Protein AF-A0A7T1I307-F1 (afdb_monomer_lite)

Secondary structure (DSSP, 8-state):
---HHHHHHHHHHHTTT-SEE-S-TT-TTEEEE--HHHHHHHHHHHHHH--TT--EEEEES-SSS-STTS-B-BSTTPEEEEE--SSHHHHHHHHHHTT--HHHHHHHHHHSTTTTTTS-EEEEE-TTS-EEEEE--PPP--------------

pLDDT: mean 88.1, std 15.27, range [35.25, 98.25]

Foldseek 3Di:
DDALVVVVVVVCVVQPPDQWDDPDPVCNLEIEGPHPVVLVVLLVVCVVDNDPQFQEWAQWQDQDDDLLCTAAEANVVGHTDTDAAQDLVSQLVSNVSNPDDPVHSCVCSVPNRQRNHDWRWYWHAHPVNRIYIYTNDDPDPPPPPPDDDDDDDD

Radius of gyration: 18.03 Å; chains: 1; bounding box: 61×48×33 Å

Sequence (154 aa):
MTDPLRQLNAIIGAHQGQDEVVPDASQPGFRISLNPQNLELWRLEHKQIAGEDTNLLLACLSSTGPLEDTSLGWVVGAAIRPASVRSQDDCRLLLHALGLNSGLVNSVLLNCPGIAGKVTWALYFERHGHLVATPVLHQEQDSGDTTLQATAST

Structure (mmCIF, N/CA/C/O backbone):
data_AF-A0A7T1I307-F1
#
_entry.id   AF-A0A7T1I307-F1
#
loop_
_atom_site.group_PDB
_atom_site.id
_atom_site.type_symbol
_atom_site.label_atom_id
_atom_site.label_alt_id
_atom_site.label_comp_id
_atom_site.label_asym_id
_atom_site.label_entity_id
_atom_site.label_seq_id
_atom_site.pdbx_PDB_ins_code
_atom_site.Cartn_x
_atom_site.Cartn_y
_atom_site.Cartn_z
_atom_site.occupancy
_atom_site.B_iso_or_equiv
_atom_site.auth_seq_id
_atom_site.auth_comp_id
_atom_site.auth_asym_id
_atom_site.auth_atom_id
_atom_site.pdbx_PDB_model_num
ATOM 1 N N . MET A 1 1 ? -19.780 -13.851 -1.197 1.00 55.16 1 MET A N 1
ATOM 2 C CA . MET A 1 1 ? -18.506 -13.136 -0.958 1.00 55.16 1 MET A CA 1
ATOM 3 C C . MET A 1 1 ? -18.826 -11.860 -0.209 1.00 55.16 1 MET A C 1
ATOM 5 O O . MET A 1 1 ? -19.773 -11.186 -0.594 1.00 55.16 1 MET A O 1
ATOM 9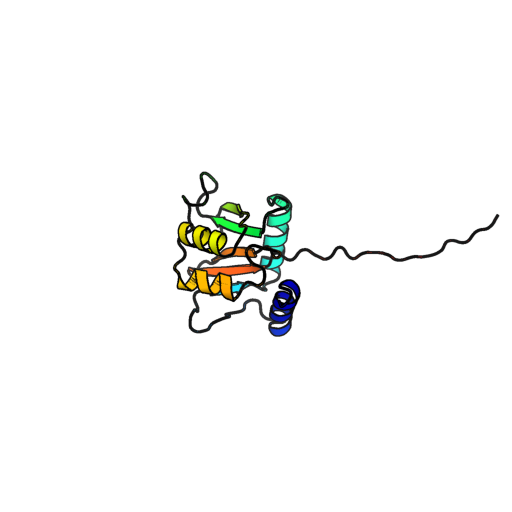 N N . THR A 1 2 ? -18.116 -11.574 0.879 1.00 70.19 2 THR A N 1
ATOM 10 C CA . THR A 1 2 ? -18.290 -10.325 1.631 1.00 70.19 2 THR A CA 1
ATOM 11 C C . THR A 1 2 ? -17.748 -9.168 0.798 1.00 70.19 2 THR A C 1
ATOM 13 O O . THR A 1 2 ? -16.684 -9.292 0.199 1.00 70.19 2 THR A O 1
ATOM 16 N N . ASP A 1 3 ? -18.500 -8.077 0.719 1.00 89.69 3 ASP A N 1
ATOM 17 C CA . ASP A 1 3 ? -18.091 -6.866 0.011 1.00 89.69 3 ASP A CA 1
ATOM 18 C C . ASP A 1 3 ? -16.811 -6.268 0.643 1.00 89.69 3 ASP A C 1
ATOM 20 O O . ASP A 1 3 ? -16.820 -5.985 1.846 1.00 89.69 3 ASP A O 1
ATOM 24 N N . PRO A 1 4 ? -15.716 -6.081 -0.122 1.00 89.50 4 PRO A N 1
ATOM 25 C CA . PRO A 1 4 ? -14.469 -5.525 0.398 1.00 89.50 4 PRO A CA 1
ATOM 26 C C . PRO A 1 4 ? -14.607 -4.141 1.030 1.00 89.50 4 PRO A C 1
ATOM 28 O O . PRO A 1 4 ? -13.951 -3.870 2.033 1.00 89.50 4 PRO A O 1
ATOM 31 N N . LEU A 1 5 ? -15.482 -3.285 0.492 1.00 89.50 5 LEU A N 1
ATOM 32 C CA . LEU A 1 5 ? -15.721 -1.955 1.061 1.00 89.50 5 LEU A CA 1
ATOM 33 C C . LEU A 1 5 ? -16.392 -2.066 2.428 1.00 89.50 5 LEU A C 1
ATOM 35 O O . LEU A 1 5 ? -15.974 -1.417 3.383 1.00 89.50 5 LEU A O 1
ATOM 39 N N . ARG A 1 6 ? -17.369 -2.968 2.568 1.00 90.94 6 ARG A N 1
ATOM 40 C CA . ARG A 1 6 ? -17.969 -3.286 3.867 1.00 90.94 6 ARG A CA 1
ATOM 41 C C . ARG A 1 6 ? -16.943 -3.793 4.883 1.00 90.94 6 ARG A C 1
ATOM 43 O O . ARG A 1 6 ? -17.026 -3.421 6.049 1.00 90.94 6 ARG A O 1
ATOM 50 N N . GLN A 1 7 ? -15.995 -4.634 4.465 1.00 91.81 7 GLN A N 1
ATOM 51 C CA . GLN A 1 7 ? -14.921 -5.120 5.343 1.00 91.81 7 GLN A CA 1
ATOM 52 C C . GLN A 1 7 ? -13.977 -3.992 5.762 1.00 91.81 7 GLN A C 1
ATOM 54 O O . GLN A 1 7 ? -13.677 -3.867 6.945 1.00 91.81 7 GLN A O 1
ATOM 59 N N . LEU A 1 8 ? -13.555 -3.149 4.817 1.00 92.25 8 LEU A N 1
ATOM 60 C CA . LEU A 1 8 ? -12.721 -1.987 5.107 1.00 92.25 8 LEU A CA 1
ATOM 61 C C . LEU A 1 8 ? -13.417 -1.034 6.088 1.00 92.25 8 LEU A C 1
ATOM 63 O O . LEU A 1 8 ? -12.834 -0.657 7.101 1.00 92.25 8 LEU A O 1
ATOM 67 N N . ASN A 1 9 ? -14.689 -0.716 5.845 1.00 91.94 9 ASN A N 1
ATOM 68 C CA . ASN A 1 9 ? -15.484 0.130 6.735 1.00 91.94 9 ASN A CA 1
ATOM 69 C C . ASN A 1 9 ? -15.651 -0.491 8.129 1.00 91.94 9 ASN A C 1
ATOM 71 O O . ASN A 1 9 ? -15.670 0.235 9.119 1.00 91.94 9 ASN A O 1
ATOM 75 N N . ALA A 1 10 ? -15.730 -1.821 8.231 1.00 92.69 10 ALA A N 1
ATOM 76 C CA . ALA A 1 10 ? -15.755 -2.506 9.520 1.00 92.69 10 ALA A CA 1
ATOM 77 C C . ALA A 1 10 ? -14.421 -2.374 10.275 1.00 92.69 10 ALA A C 1
ATOM 79 O O . ALA A 1 10 ? -14.449 -2.139 11.480 1.00 92.69 10 ALA A O 1
ATOM 80 N N . ILE A 1 11 ? -13.274 -2.464 9.587 1.00 91.44 11 ILE A N 1
ATOM 81 C CA . ILE A 1 11 ? -11.950 -2.216 10.188 1.00 91.44 11 ILE A CA 1
ATOM 82 C C . ILE A 1 11 ? -11.872 -0.770 10.692 1.00 91.44 11 ILE A C 1
ATOM 84 O O . ILE A 1 11 ? -11.569 -0.544 11.860 1.00 91.44 11 ILE A O 1
ATOM 88 N N . ILE A 1 12 ? -12.219 0.207 9.850 1.00 90.56 12 ILE A N 1
ATOM 89 C CA . ILE A 1 12 ? -12.207 1.629 10.229 1.00 90.56 12 ILE A CA 1
ATOM 90 C C . ILE A 1 12 ? -13.133 1.881 11.429 1.00 90.56 12 ILE A C 1
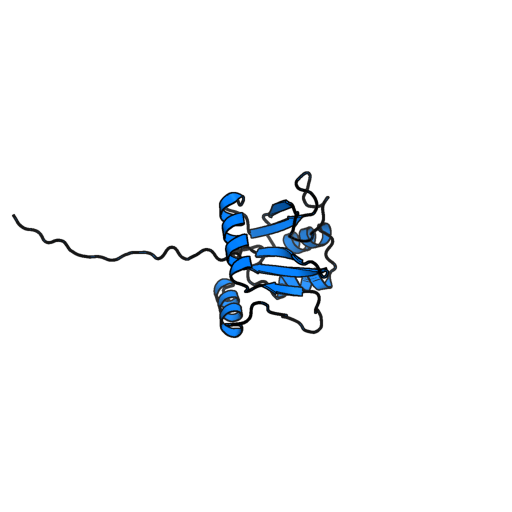ATOM 92 O O . ILE A 1 12 ? -12.751 2.563 12.376 1.00 90.56 12 ILE A O 1
ATOM 96 N N . GLY A 1 13 ? -14.338 1.305 11.413 1.00 91.38 13 GLY A N 1
ATOM 97 C CA . GLY A 1 13 ? -15.321 1.431 12.488 1.00 91.38 13 GLY A CA 1
ATOM 98 C C . GLY A 1 13 ? -14.860 0.818 13.813 1.00 91.38 13 GLY A C 1
ATOM 99 O O . GLY A 1 13 ? -15.004 1.442 14.861 1.00 91.38 13 GLY A O 1
ATOM 100 N N . ALA A 1 14 ? -14.281 -0.385 13.777 1.00 92.62 14 ALA A N 1
ATOM 101 C CA . ALA A 1 14 ? -13.810 -1.090 14.971 1.00 92.62 14 ALA A CA 1
ATOM 102 C C . ALA A 1 14 ? -12.600 -0.413 15.638 1.00 92.62 14 ALA A C 1
ATOM 104 O O . ALA A 1 14 ? -12.389 -0.579 16.838 1.00 92.62 14 ALA A O 1
ATOM 105 N N . HIS A 1 15 ? -11.832 0.359 14.868 1.00 91.81 15 HIS A N 1
ATOM 106 C CA . HIS A 1 15 ? -10.613 1.034 15.309 1.00 91.81 15 HIS A CA 1
ATOM 107 C C . HIS A 1 15 ? -10.754 2.564 15.319 1.00 91.81 15 HIS A C 1
ATOM 109 O O . HIS A 1 15 ? -9.762 3.286 15.229 1.00 91.81 15 HIS A O 1
ATOM 115 N N . GLN A 1 16 ? -11.981 3.083 15.451 1.00 87.25 16 GLN A N 1
ATOM 116 C CA . GLN A 1 16 ? -12.204 4.525 15.557 1.00 87.25 16 GLN A CA 1
ATOM 117 C C . GLN A 1 16 ? -11.396 5.138 16.709 1.00 87.25 16 GLN A C 1
ATOM 119 O O . GLN A 1 16 ? -11.416 4.652 17.840 1.00 87.25 16 GLN A O 1
ATOM 124 N N . GLY A 1 17 ? -10.693 6.231 16.406 1.00 88.62 17 GLY A N 1
ATOM 125 C CA . GLY A 1 17 ? -9.805 6.915 17.348 1.00 88.62 17 GLY A CA 1
ATOM 126 C C . GLY A 1 17 ? -8.403 6.306 17.464 1.00 88.62 17 GLY A C 1
ATOM 127 O O . GLY A 1 17 ? -7.605 6.811 18.249 1.00 88.62 17 GLY A O 1
ATOM 128 N N . GLN A 1 18 ? -8.090 5.254 16.700 1.00 93.94 18 GLN A N 1
ATOM 129 C CA . GLN A 1 18 ? -6.735 4.721 16.560 1.00 93.94 18 GLN A CA 1
ATOM 130 C C . GLN A 1 18 ? -6.128 5.171 15.232 1.00 93.94 18 GLN A C 1
ATOM 132 O O . GLN A 1 18 ? -6.779 5.119 14.191 1.00 93.94 18 GLN A O 1
ATOM 137 N N . ASP A 1 19 ? -4.858 5.562 15.267 1.00 94.62 19 ASP A N 1
ATOM 138 C CA . ASP A 1 19 ? -4.110 5.950 14.066 1.00 94.62 19 ASP A CA 1
ATOM 139 C C . ASP A 1 19 ? -3.584 4.742 13.282 1.00 94.62 19 ASP A C 1
ATOM 141 O O . ASP A 1 19 ? -3.258 4.855 12.098 1.00 94.62 19 ASP A O 1
ATOM 145 N N . GLU A 1 20 ? -3.480 3.581 13.927 1.00 94.00 20 GLU A N 1
ATOM 146 C CA . GLU A 1 20 ? -2.911 2.373 13.342 1.00 94.00 20 GLU A CA 1
ATOM 147 C C . GLU A 1 20 ? -3.565 1.115 13.906 1.00 94.00 20 GLU A C 1
ATOM 149 O O . GLU A 1 20 ? -3.952 1.058 15.073 1.00 94.00 20 GLU A O 1
ATOM 154 N N . VAL A 1 21 ? -3.612 0.079 13.073 1.00 94.06 21 VAL A N 1
ATOM 155 C CA . VAL A 1 21 ? -4.048 -1.268 13.437 1.00 94.06 21 VAL A CA 1
ATOM 156 C C . VAL A 1 21 ? -2.897 -2.234 13.195 1.00 94.06 21 VAL A C 1
ATOM 158 O O . VAL A 1 21 ? -2.300 -2.226 12.120 1.00 94.06 21 VAL A O 1
ATOM 161 N N . VAL A 1 22 ? -2.608 -3.091 14.177 1.00 94.06 22 VAL A N 1
ATOM 162 C CA . VAL A 1 22 ? -1.723 -4.256 14.024 1.00 94.06 22 VAL A CA 1
ATOM 163 C C . VAL A 1 22 ? -2.623 -5.488 13.898 1.00 94.06 22 VAL A C 1
ATOM 165 O O . VAL A 1 22 ? -3.141 -5.947 14.917 1.00 94.06 22 VAL A O 1
ATOM 168 N N . PRO A 1 23 ? -2.873 -6.006 12.681 1.00 89.00 23 PRO A N 1
ATOM 169 C CA . PRO A 1 23 ? -3.897 -7.035 12.482 1.00 89.00 23 PRO A CA 1
ATOM 170 C C . PRO A 1 23 ? -3.522 -8.392 13.086 1.00 89.00 23 PRO A C 1
ATOM 172 O O . PRO A 1 23 ? -4.393 -9.156 13.490 1.00 89.00 23 PRO A O 1
ATOM 175 N N . ASP A 1 24 ? -2.222 -8.684 13.156 1.00 87.62 24 ASP A N 1
ATOM 176 C CA . ASP A 1 24 ? -1.680 -9.922 13.705 1.00 87.62 24 ASP A CA 1
ATOM 177 C C . ASP A 1 24 ? -0.495 -9.605 14.622 1.00 87.62 24 ASP A C 1
ATOM 179 O O . ASP A 1 24 ? 0.576 -9.194 14.174 1.00 87.62 24 ASP A O 1
ATOM 183 N N . ALA A 1 25 ? -0.675 -9.825 15.925 1.00 83.69 25 ALA A N 1
ATOM 184 C CA . ALA A 1 25 ? 0.369 -9.598 16.922 1.00 83.69 25 ALA A CA 1
ATOM 185 C C . ALA A 1 25 ? 1.595 -10.517 16.741 1.00 83.69 25 ALA A C 1
ATOM 187 O O . ALA A 1 25 ? 2.671 -10.200 17.246 1.00 83.69 25 ALA A O 1
ATOM 188 N N . SER A 1 26 ? 1.460 -11.637 16.017 1.00 83.50 26 SER A N 1
ATOM 189 C CA . SER A 1 26 ? 2.579 -12.515 15.654 1.00 83.50 26 SER A CA 1
ATOM 190 C C . SER A 1 26 ? 3.401 -11.990 14.468 1.00 83.50 26 SER A C 1
ATOM 192 O O . SER A 1 26 ? 4.522 -12.449 14.248 1.00 83.50 26 SER A O 1
ATOM 194 N N . GLN A 1 27 ? 2.885 -10.985 13.751 1.00 83.50 27 GLN A N 1
ATOM 195 C CA . GLN A 1 27 ? 3.553 -10.276 12.659 1.00 83.50 27 GLN A CA 1
ATOM 196 C C . GLN A 1 27 ? 3.604 -8.764 12.946 1.00 83.50 27 GLN A C 1
ATOM 198 O O . GLN A 1 27 ? 3.027 -7.967 12.203 1.00 83.50 27 GLN A O 1
ATOM 203 N N . PRO A 1 28 ? 4.347 -8.318 13.982 1.00 82.44 28 PRO A N 1
ATOM 204 C CA . PRO A 1 28 ? 4.420 -6.898 14.356 1.00 82.44 28 PRO A CA 1
ATOM 205 C C . PRO A 1 28 ? 5.045 -6.011 13.263 1.00 82.44 28 PRO A C 1
ATOM 207 O O . PRO A 1 28 ? 4.976 -4.787 13.335 1.00 82.44 28 PRO A O 1
ATOM 210 N N . GLY A 1 29 ? 5.649 -6.634 12.244 1.00 92.88 29 GLY A N 1
ATOM 211 C CA . GLY A 1 29 ? 6.203 -5.999 11.054 1.00 92.88 29 GLY A CA 1
ATOM 212 C C . GLY A 1 29 ? 5.180 -5.321 10.139 1.00 92.88 29 GLY A C 1
ATOM 213 O O . GLY A 1 29 ? 5.603 -4.564 9.271 1.00 92.88 29 GLY A O 1
ATOM 214 N N . PHE A 1 30 ? 3.877 -5.587 10.297 1.00 96.88 30 PHE A N 1
ATOM 215 C CA . PHE A 1 30 ? 2.825 -5.077 9.416 1.00 96.88 30 PHE A CA 1
ATOM 216 C C . PHE A 1 30 ? 1.777 -4.247 10.164 1.00 96.88 30 PHE A C 1
ATOM 218 O O . PHE A 1 30 ? 1.299 -4.638 11.230 1.00 96.88 30 PHE A O 1
ATOM 225 N N . ARG A 1 31 ? 1.390 -3.113 9.572 1.00 96.44 31 ARG A N 1
ATOM 226 C CA . ARG A 1 31 ? 0.404 -2.181 10.128 1.00 96.44 31 ARG A CA 1
ATOM 227 C C . ARG A 1 31 ? -0.544 -1.678 9.052 1.00 96.44 31 ARG A C 1
ATOM 229 O O . ARG A 1 31 ? -0.137 -1.478 7.910 1.00 96.44 31 ARG A O 1
ATOM 236 N N . ILE A 1 32 ? -1.782 -1.397 9.438 1.00 97.12 32 ILE A N 1
ATOM 237 C CA . ILE A 1 32 ? -2.714 -0.607 8.632 1.00 97.12 32 ILE A CA 1
ATOM 238 C C . ILE A 1 32 ? -2.777 0.791 9.233 1.00 97.12 32 ILE A C 1
ATOM 240 O O . ILE A 1 32 ? -3.138 0.927 10.400 1.00 97.12 32 ILE A O 1
ATOM 244 N N . SER A 1 33 ? -2.437 1.825 8.465 1.00 96.69 33 SER A N 1
ATOM 245 C CA . SER A 1 33 ? -2.587 3.204 8.928 1.00 96.69 33 SER A CA 1
ATOM 246 C C . SER A 1 33 ? -4.013 3.686 8.697 1.00 96.69 33 SER A C 1
ATOM 248 O O . SER A 1 33 ? -4.530 3.642 7.581 1.00 96.69 33 SER A O 1
ATOM 250 N N . LEU A 1 34 ? -4.627 4.171 9.770 1.00 95.06 34 LEU A N 1
ATOM 251 C CA . LEU A 1 34 ? -5.893 4.902 9.781 1.00 95.06 34 LEU A CA 1
ATOM 252 C C . LEU A 1 34 ? -5.683 6.384 10.139 1.00 95.06 34 LEU A C 1
ATOM 254 O O . LEU A 1 34 ? -6.646 7.139 10.255 1.00 95.06 34 LEU A O 1
ATOM 258 N N . ASN A 1 35 ? -4.423 6.805 10.296 1.00 94.06 35 ASN A N 1
ATOM 259 C CA . ASN A 1 35 ? -4.051 8.176 10.595 1.00 94.06 35 ASN A CA 1
ATOM 260 C C . ASN A 1 35 ? -4.599 9.121 9.500 1.00 94.06 35 ASN A C 1
ATOM 262 O O . ASN A 1 35 ? -4.279 8.936 8.318 1.00 94.06 35 ASN A O 1
ATOM 266 N N . PRO A 1 36 ? -5.372 10.163 9.861 1.00 93.19 36 PRO A N 1
ATOM 267 C CA . PRO A 1 36 ? -6.000 11.054 8.886 1.00 93.19 36 PRO A CA 1
ATOM 268 C C . PRO A 1 36 ? -5.023 11.756 7.936 1.00 93.19 36 PRO A C 1
ATOM 270 O O . PRO A 1 36 ? -5.370 12.005 6.784 1.00 93.19 36 PRO A O 1
ATOM 273 N N . GLN A 1 37 ? -3.802 12.062 8.389 1.00 93.12 37 GLN A N 1
ATOM 274 C CA . GLN A 1 37 ? -2.791 12.718 7.555 1.00 93.12 37 GLN A CA 1
ATOM 275 C C . GLN A 1 37 ? -2.269 11.766 6.479 1.00 93.12 37 GLN A C 1
ATOM 277 O O . GLN A 1 37 ? -2.138 12.170 5.327 1.00 93.12 37 GLN A O 1
ATOM 282 N N . ASN A 1 38 ? -2.032 10.497 6.826 1.00 94.06 38 ASN A N 1
ATOM 283 C CA . ASN A 1 38 ? -1.639 9.482 5.850 1.00 94.06 38 ASN A CA 1
ATOM 284 C C . ASN A 1 38 ? -2.776 9.203 4.859 1.00 94.06 38 ASN A C 1
ATOM 286 O O . ASN A 1 38 ? -2.528 9.143 3.657 1.00 94.06 38 ASN A O 1
ATOM 290 N N . LEU A 1 39 ? -4.018 9.069 5.339 1.00 94.94 39 LEU A N 1
ATOM 291 C CA . LEU A 1 39 ? -5.186 8.878 4.470 1.00 94.94 39 LEU A CA 1
ATOM 292 C C . LEU A 1 39 ? -5.311 10.016 3.444 1.00 94.94 39 LEU A C 1
ATOM 294 O O . LEU A 1 39 ? -5.485 9.762 2.252 1.00 94.94 39 LEU A O 1
ATOM 298 N N . GLU A 1 40 ? -5.174 11.265 3.892 1.00 94.69 40 GLU A N 1
ATOM 299 C CA . GLU A 1 40 ? -5.246 12.440 3.022 1.00 94.69 40 GLU A CA 1
ATOM 300 C C . GLU A 1 40 ? -4.062 12.525 2.051 1.00 94.69 40 GLU A C 1
ATOM 302 O O . GLU A 1 40 ? -4.277 12.766 0.862 1.00 94.69 40 GLU A O 1
ATOM 307 N N . LEU A 1 41 ? -2.834 12.269 2.518 1.00 93.44 41 LEU A N 1
ATOM 308 C CA . LEU A 1 41 ? -1.635 12.223 1.676 1.00 93.44 41 LEU A CA 1
ATOM 309 C C . LEU A 1 41 ? -1.840 11.268 0.499 1.00 93.44 41 LEU A C 1
ATOM 311 O O . LEU A 1 41 ? -1.742 11.673 -0.657 1.00 93.44 41 LEU A O 1
ATOM 315 N N . TRP A 1 42 ? -2.184 10.011 0.781 1.00 95.94 42 TRP A N 1
ATOM 316 C CA . TRP A 1 42 ? -2.319 8.997 -0.263 1.00 95.94 42 TRP A CA 1
ATOM 317 C C . TRP A 1 42 ? -3.503 9.256 -1.189 1.00 95.94 42 TRP A C 1
ATOM 319 O O . TRP A 1 42 ? -3.431 8.961 -2.383 1.00 95.94 42 TRP A O 1
ATOM 329 N N . ARG A 1 43 ? -4.574 9.873 -0.679 1.00 95.00 43 ARG A N 1
ATOM 330 C CA . ARG A 1 43 ? -5.684 10.345 -1.510 1.00 95.00 43 ARG A CA 1
ATOM 331 C C . ARG A 1 43 ? -5.240 11.430 -2.491 1.00 95.00 43 ARG A C 1
ATOM 333 O O . ARG A 1 43 ? -5.704 11.437 -3.632 1.00 95.00 43 ARG A O 1
ATOM 340 N N . LEU A 1 44 ? -4.415 12.380 -2.055 1.00 94.19 44 LEU A N 1
ATOM 341 C CA . LEU A 1 44 ? -3.901 13.450 -2.913 1.00 94.19 44 LEU A CA 1
ATOM 342 C C . LEU A 1 44 ? -2.914 12.909 -3.950 1.00 94.19 44 LEU A C 1
ATOM 344 O O . LEU A 1 44 ? -3.083 13.205 -5.131 1.00 94.19 44 LEU A O 1
ATOM 348 N N . GLU A 1 45 ? -1.980 12.052 -3.536 1.00 94.06 45 GLU A N 1
ATOM 349 C CA . GLU A 1 45 ? -1.045 11.376 -4.444 1.00 94.06 45 GLU A CA 1
ATOM 350 C C . GLU A 1 45 ? -1.801 10.596 -5.524 1.00 94.06 45 GLU A C 1
ATOM 352 O O . GLU A 1 45 ? -1.563 10.791 -6.715 1.00 94.06 45 GLU A O 1
ATOM 357 N N . HIS A 1 46 ? -2.804 9.796 -5.138 1.00 95.00 46 HIS A N 1
ATOM 358 C CA . HIS A 1 46 ? -3.636 9.073 -6.099 1.00 95.00 46 HIS A CA 1
ATOM 359 C C . HIS A 1 46 ? -4.272 10.007 -7.132 1.00 95.00 46 HIS A C 1
ATOM 361 O O . HIS A 1 46 ? -4.202 9.746 -8.327 1.00 95.00 46 HIS A O 1
ATOM 367 N N . LYS A 1 47 ? -4.878 11.119 -6.694 1.00 93.81 47 LYS A N 1
ATOM 368 C CA . LYS A 1 47 ? -5.498 12.090 -7.612 1.00 93.81 47 LYS A CA 1
ATOM 369 C C . LYS A 1 47 ? -4.503 12.692 -8.604 1.00 93.81 47 LYS A C 1
ATOM 371 O O . LYS A 1 47 ? -4.923 13.111 -9.678 1.00 93.81 47 LYS A O 1
ATOM 376 N N . GLN A 1 48 ? -3.228 12.777 -8.239 1.00 92.81 48 GLN A N 1
ATOM 377 C CA . GLN A 1 48 ? -2.207 13.412 -9.059 1.00 92.81 48 GLN A CA 1
ATOM 378 C C . GLN A 1 48 ? -1.578 12.458 -10.078 1.00 92.81 48 GLN A C 1
ATOM 380 O O . GLN A 1 48 ? -1.301 12.885 -11.199 1.00 92.81 48 GLN A O 1
ATOM 385 N N . ILE A 1 49 ? -1.321 11.202 -9.700 1.00 91.06 49 ILE A N 1
ATOM 386 C CA . ILE A 1 49 ? -0.475 10.303 -10.504 1.00 91.06 49 ILE A CA 1
ATOM 387 C C . ILE A 1 49 ? -1.161 9.011 -10.953 1.00 91.06 49 ILE A C 1
ATOM 389 O O . ILE A 1 49 ? -0.620 8.316 -11.813 1.00 91.06 49 ILE A O 1
ATOM 393 N N . ALA A 1 50 ? -2.297 8.643 -10.362 1.00 87.69 50 ALA A N 1
ATOM 394 C CA . ALA A 1 50 ? -2.920 7.353 -10.626 1.00 87.69 50 ALA A CA 1
ATOM 395 C C . ALA A 1 50 ? -3.786 7.387 -11.895 1.00 87.69 50 ALA A C 1
ATOM 397 O O . ALA A 1 50 ? -4.577 8.307 -12.100 1.00 87.69 50 ALA A O 1
ATOM 398 N N . GLY A 1 51 ? -3.661 6.353 -12.731 1.00 87.25 51 GLY A N 1
ATOM 399 C CA . GLY A 1 51 ? -4.616 6.067 -13.808 1.00 87.25 51 GLY A CA 1
ATOM 400 C C . GLY A 1 51 ? -5.864 5.339 -13.294 1.00 87.25 51 GLY A C 1
ATOM 401 O O . GLY A 1 51 ? -5.858 4.841 -12.167 1.00 87.25 51 GLY A O 1
ATOM 402 N N . GLU A 1 52 ? -6.903 5.229 -14.130 1.00 82.75 52 GLU A N 1
ATOM 403 C CA . GLU A 1 52 ? -8.213 4.645 -13.770 1.00 82.75 52 GLU A CA 1
ATOM 404 C C . GLU A 1 52 ? -8.128 3.224 -13.184 1.00 82.75 52 GLU A C 1
ATOM 406 O O . GLU A 1 52 ? -8.883 2.892 -12.275 1.00 82.75 52 GLU A O 1
ATOM 411 N N . ASP A 1 53 ? -7.167 2.415 -13.638 1.00 89.81 53 ASP A N 1
ATOM 412 C CA . ASP A 1 53 ? -6.993 1.024 -13.198 1.00 89.81 53 ASP A CA 1
ATOM 413 C C . ASP A 1 53 ? -6.033 0.865 -12.003 1.00 89.81 53 ASP A C 1
ATOM 415 O O . ASP A 1 53 ? -5.637 -0.254 -11.654 1.00 89.81 53 ASP A O 1
ATOM 419 N N . THR A 1 54 ? -5.564 1.962 -11.406 1.00 94.06 54 THR A N 1
ATOM 420 C CA . THR A 1 54 ? -4.577 1.903 -10.317 1.00 94.06 54 THR A CA 1
ATOM 421 C C . THR A 1 54 ? -5.221 1.343 -9.060 1.00 94.06 54 THR A C 1
ATOM 423 O O . THR A 1 54 ? -6.165 1.921 -8.532 1.00 94.06 54 THR A O 1
ATOM 426 N N . ASN A 1 55 ? -4.663 0.254 -8.534 1.00 95.06 55 ASN A N 1
ATOM 427 C CA . ASN A 1 55 ? -5.111 -0.338 -7.273 1.00 95.06 55 ASN A CA 1
ATOM 428 C C . ASN A 1 55 ? -3.984 -0.512 -6.247 1.00 95.06 55 ASN A C 1
ATOM 430 O O . ASN A 1 55 ? -4.225 -0.994 -5.138 1.00 95.06 55 ASN A O 1
ATOM 434 N N . LEU A 1 56 ? -2.773 -0.062 -6.582 1.00 97.38 56 LEU A N 1
ATOM 435 C CA . LEU A 1 56 ? -1.646 0.050 -5.669 1.00 97.38 56 LEU A CA 1
ATOM 436 C C . LEU A 1 56 ? -0.908 1.377 -5.871 1.00 97.38 56 LEU A C 1
ATOM 438 O O . LEU A 1 56 ? -0.624 1.777 -6.999 1.00 97.38 56 LEU A O 1
ATOM 442 N N . LEU A 1 57 ? -0.536 2.018 -4.766 1.00 97.38 57 LEU A N 1
ATOM 443 C CA . LEU A 1 57 ? 0.483 3.066 -4.721 1.00 97.38 57 LEU A CA 1
ATOM 444 C C . LEU A 1 57 ? 1.679 2.544 -3.927 1.00 97.38 57 LEU A C 1
ATOM 446 O O . LEU A 1 57 ? 1.521 2.024 -2.825 1.00 97.38 57 LEU A O 1
ATOM 450 N N . LEU A 1 58 ? 2.880 2.657 -4.481 1.00 97.69 58 LEU A N 1
ATOM 451 C CA . LEU A 1 58 ? 4.079 2.044 -3.915 1.00 97.69 58 LEU A CA 1
ATOM 452 C C . LEU A 1 58 ? 5.127 3.119 -3.643 1.00 97.69 58 LEU A C 1
ATOM 454 O O . LEU A 1 58 ? 5.504 3.852 -4.554 1.00 97.69 58 LEU A O 1
ATOM 458 N N . ALA A 1 59 ? 5.618 3.206 -2.407 1.00 97.31 59 ALA A N 1
ATOM 459 C CA . ALA A 1 59 ? 6.786 4.024 -2.096 1.00 97.31 59 ALA A CA 1
ATOM 460 C C . ALA A 1 59 ? 8.058 3.243 -2.451 1.00 97.31 59 ALA A C 1
ATOM 462 O O . ALA A 1 59 ? 8.506 2.394 -1.683 1.00 97.31 59 ALA A O 1
ATOM 463 N N . CYS A 1 60 ? 8.632 3.507 -3.620 1.00 96.81 60 CYS A N 1
ATOM 464 C CA . CYS A 1 60 ? 9.788 2.791 -4.152 1.00 96.81 60 CYS A CA 1
ATOM 465 C C . CYS A 1 60 ? 11.101 3.560 -3.955 1.00 96.81 60 CYS A C 1
ATOM 467 O O . CYS A 1 60 ? 11.130 4.790 -3.951 1.00 96.81 60 CYS A O 1
ATOM 469 N N . LEU A 1 61 ? 12.217 2.832 -3.866 1.00 95.19 61 LEU A N 1
ATOM 470 C CA . LEU A 1 61 ? 13.556 3.432 -3.794 1.00 95.19 61 LEU A CA 1
ATOM 471 C C . LEU A 1 61 ? 13.998 4.095 -5.110 1.00 95.19 61 LEU A C 1
ATOM 473 O O . LEU A 1 61 ? 14.794 5.029 -5.084 1.00 95.19 61 LEU A O 1
ATOM 477 N N . SER A 1 62 ? 13.496 3.619 -6.254 1.00 94.06 62 SER A N 1
ATOM 478 C CA . SER A 1 62 ? 13.753 4.199 -7.578 1.00 94.06 62 SER A CA 1
ATOM 479 C C . SER A 1 62 ? 12.466 4.722 -8.204 1.00 94.06 62 SER A C 1
ATOM 481 O O . SER A 1 62 ? 11.430 4.058 -8.147 1.00 94.06 62 SER A O 1
ATOM 483 N N . SER A 1 63 ? 12.549 5.881 -8.862 1.00 91.94 63 SER A N 1
ATOM 484 C CA . SER A 1 63 ? 11.465 6.464 -9.664 1.00 91.94 63 SER A CA 1
ATOM 485 C C . SER A 1 63 ? 11.424 5.967 -11.109 1.00 91.94 63 SER A C 1
ATOM 487 O O . SER A 1 63 ? 10.465 6.257 -11.821 1.00 91.94 63 SER A O 1
ATOM 489 N N . THR A 1 64 ? 12.444 5.238 -11.563 1.00 91.31 64 THR A N 1
ATOM 490 C CA . THR A 1 64 ? 12.599 4.828 -12.964 1.00 91.31 64 THR A CA 1
ATOM 491 C C . THR A 1 64 ? 12.846 3.330 -13.100 1.00 91.31 64 THR A C 1
ATOM 493 O O . THR A 1 64 ? 13.169 2.642 -12.128 1.00 91.31 64 THR A O 1
ATOM 496 N N . GLY A 1 65 ? 12.694 2.840 -14.333 1.00 93.19 65 GLY A N 1
ATOM 497 C CA . GLY A 1 65 ? 12.854 1.429 -14.682 1.00 93.19 65 GLY A CA 1
ATOM 498 C C . GLY A 1 65 ? 11.618 0.581 -14.365 1.00 93.19 65 GLY A C 1
ATOM 499 O O . GLY A 1 65 ? 10.586 1.119 -13.947 1.00 93.19 65 GLY A O 1
ATOM 500 N N . PRO A 1 66 ? 11.692 -0.740 -14.581 1.00 93.62 66 PRO A N 1
ATOM 501 C CA . PRO A 1 66 ? 10.651 -1.686 -14.176 1.00 93.62 66 PRO A CA 1
ATOM 502 C C . PRO A 1 66 ? 10.353 -1.624 -12.666 1.00 93.62 66 PRO A C 1
ATOM 504 O O . PRO A 1 66 ? 11.138 -1.084 -11.882 1.00 93.62 66 PRO A O 1
ATOM 507 N N . LEU A 1 67 ? 9.178 -2.094 -12.240 1.00 93.19 67 LEU A N 1
ATOM 508 C CA . LEU A 1 67 ? 8.814 -2.108 -10.811 1.00 93.19 67 LEU A CA 1
ATOM 509 C C . LEU A 1 67 ? 9.522 -3.248 -10.074 1.00 93.19 67 LEU A C 1
ATOM 511 O O . LEU A 1 67 ? 9.913 -3.097 -8.923 1.00 93.19 67 LEU A O 1
ATOM 515 N N . GLU A 1 68 ? 9.714 -4.365 -10.758 1.00 91.75 68 GLU A N 1
ATOM 516 C CA . GLU A 1 68 ? 10.416 -5.552 -10.284 1.00 91.75 68 GLU A CA 1
ATOM 517 C C . GLU A 1 68 ? 11.917 -5.328 -10.037 1.00 91.75 68 GLU A C 1
ATOM 519 O O . GLU A 1 68 ? 12.525 -6.077 -9.280 1.00 91.75 68 GLU A O 1
ATOM 524 N N . ASP A 1 69 ? 12.494 -4.271 -10.617 1.00 92.88 69 ASP A N 1
ATOM 525 C CA . ASP A 1 69 ? 13.911 -3.912 -10.470 1.00 92.88 69 ASP A CA 1
ATOM 526 C C . ASP A 1 69 ? 14.164 -2.930 -9.310 1.00 92.88 69 ASP A C 1
ATOM 528 O O . ASP A 1 69 ? 15.284 -2.456 -9.107 1.00 92.88 69 ASP A O 1
ATOM 532 N N . THR A 1 70 ? 13.127 -2.576 -8.545 1.00 95.56 70 THR A N 1
ATOM 533 C CA . THR A 1 70 ? 13.245 -1.710 -7.367 1.00 95.56 70 THR A CA 1
ATOM 534 C C . THR A 1 70 ? 12.719 -2.404 -6.115 1.00 95.56 70 THR A C 1
ATOM 536 O O . THR A 1 70 ? 12.333 -3.567 -6.129 1.00 95.56 70 THR A O 1
ATOM 539 N N . SER A 1 71 ? 12.735 -1.704 -4.986 1.00 96.00 71 SER A N 1
ATOM 540 C CA . SER A 1 71 ? 12.235 -2.217 -3.713 1.00 96.00 71 SER A CA 1
ATOM 541 C C . SER A 1 71 ? 11.343 -1.188 -3.040 1.00 96.00 71 SER A C 1
ATOM 543 O O . SER A 1 71 ? 11.493 0.017 -3.280 1.00 96.00 71 SER A O 1
ATOM 545 N N . LEU A 1 72 ? 10.428 -1.658 -2.187 1.00 95.75 72 LEU A N 1
ATOM 546 C CA . LEU A 1 72 ? 9.713 -0.758 -1.286 1.00 95.75 72 LEU A CA 1
ATOM 547 C C . LEU A 1 72 ? 10.709 -0.085 -0.339 1.00 95.75 72 LEU A C 1
ATOM 549 O O . LEU A 1 72 ? 11.643 -0.705 0.170 1.00 95.75 72 LEU A O 1
ATOM 553 N N . GLY A 1 73 ? 10.501 1.205 -0.122 1.00 92.38 73 GLY A N 1
ATOM 554 C CA . GLY A 1 73 ? 11.367 2.065 0.659 1.00 92.38 73 GLY A CA 1
ATOM 555 C C . GLY A 1 73 ? 10.617 2.805 1.752 1.00 92.38 73 GLY A C 1
ATOM 556 O O . GLY A 1 73 ? 9.393 2.716 1.888 1.00 92.38 73 GLY A O 1
ATOM 557 N N . TRP A 1 74 ? 11.385 3.558 2.536 1.00 92.19 74 TRP A N 1
ATOM 558 C CA . TRP A 1 74 ? 10.816 4.498 3.488 1.00 92.19 74 TRP A CA 1
ATOM 559 C C . TRP A 1 74 ? 10.107 5.624 2.735 1.00 92.19 74 TRP A C 1
ATOM 561 O O . TRP A 1 74 ? 10.708 6.238 1.861 1.00 92.19 74 TRP A O 1
ATOM 571 N N . VAL A 1 75 ? 8.850 5.912 3.084 1.00 87.12 75 VAL A N 1
ATOM 572 C CA . VAL A 1 75 ? 8.021 6.903 2.369 1.00 87.12 75 VAL A CA 1
ATOM 573 C C . VAL A 1 75 ? 8.680 8.282 2.221 1.00 87.12 75 VAL A C 1
ATOM 575 O O . VAL A 1 75 ? 8.493 8.949 1.207 1.00 87.12 75 VAL A O 1
ATOM 578 N N . VAL A 1 76 ? 9.492 8.715 3.192 1.00 85.94 76 VAL A N 1
ATOM 579 C CA . VAL A 1 76 ? 10.173 10.014 3.124 1.00 85.94 76 VAL A CA 1
ATOM 580 C C . VAL A 1 76 ? 11.308 9.950 2.102 1.00 85.94 76 VAL A C 1
ATOM 582 O O . VAL A 1 76 ? 12.347 9.343 2.348 1.00 85.94 76 VAL A O 1
ATOM 585 N N . GLY A 1 77 ? 11.106 10.616 0.963 1.00 82.31 77 GLY A N 1
ATOM 586 C CA . GLY A 1 77 ? 12.063 10.647 -0.147 1.00 82.31 77 GLY A CA 1
ATOM 587 C C . GLY A 1 77 ? 11.935 9.477 -1.126 1.00 82.31 77 GLY A C 1
ATOM 588 O O . GLY A 1 77 ? 12.717 9.406 -2.072 1.00 82.31 77 GLY A O 1
ATOM 589 N N . ALA A 1 78 ? 10.960 8.585 -0.929 1.00 89.25 78 ALA A N 1
ATOM 590 C CA . ALA A 1 78 ? 10.642 7.550 -1.902 1.00 89.25 78 ALA A CA 1
ATOM 591 C C . ALA A 1 78 ? 9.970 8.133 -3.148 1.00 89.25 78 ALA A C 1
ATOM 593 O O . ALA A 1 78 ? 9.271 9.146 -3.106 1.00 89.25 78 ALA A O 1
ATOM 594 N N . ALA A 1 79 ? 10.138 7.431 -4.261 1.00 93.38 79 ALA A N 1
ATOM 595 C CA . ALA A 1 79 ? 9.359 7.662 -5.457 1.00 93.38 79 ALA A CA 1
ATOM 596 C C . ALA A 1 79 ? 7.997 6.983 -5.318 1.00 93.38 79 ALA A C 1
ATOM 598 O O . ALA A 1 79 ? 7.933 5.765 -5.147 1.00 93.38 79 ALA A O 1
ATOM 599 N N . ILE A 1 80 ? 6.911 7.746 -5.430 1.00 95.56 80 ILE A N 1
ATOM 600 C CA . ILE A 1 80 ? 5.571 7.163 -5.427 1.00 95.56 80 ILE A CA 1
ATOM 601 C C . ILE A 1 80 ? 5.254 6.641 -6.826 1.00 95.56 80 ILE A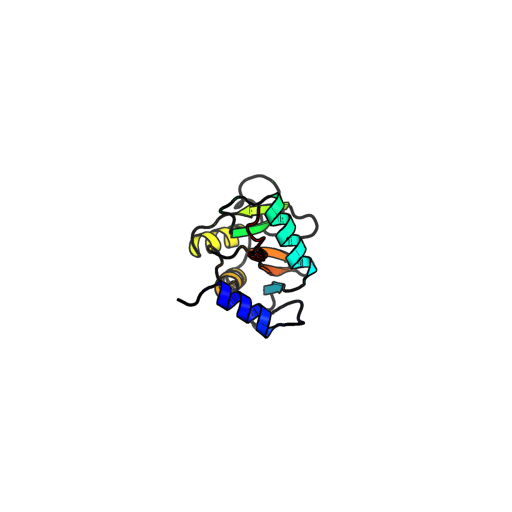 C 1
ATOM 603 O O . ILE A 1 80 ? 5.252 7.396 -7.798 1.00 95.56 80 ILE A O 1
ATOM 607 N N . ARG A 1 81 ? 5.008 5.334 -6.933 1.00 96.25 81 ARG A N 1
ATOM 608 C CA . ARG A 1 81 ? 4.751 4.654 -8.203 1.00 96.25 81 ARG A CA 1
ATOM 609 C C . ARG A 1 81 ? 3.371 3.992 -8.189 1.00 96.25 81 ARG A C 1
ATOM 611 O O . ARG A 1 81 ? 3.137 3.133 -7.335 1.00 96.25 81 ARG A O 1
ATOM 618 N N . PRO A 1 82 ? 2.461 4.358 -9.108 1.00 95.94 82 PRO A N 1
ATOM 619 C CA . PRO A 1 82 ? 1.197 3.656 -9.262 1.00 95.94 82 PRO A CA 1
ATOM 620 C C . PRO A 1 82 ? 1.424 2.298 -9.930 1.00 95.94 82 PRO A C 1
ATOM 622 O O . PRO A 1 82 ? 2.291 2.148 -10.796 1.00 95.94 82 PRO A O 1
ATOM 625 N N . ALA A 1 83 ? 0.632 1.310 -9.533 1.00 95.94 83 ALA A N 1
ATOM 626 C CA . ALA A 1 83 ? 0.614 -0.009 -10.141 1.00 95.94 83 ALA A CA 1
ATOM 627 C C . ALA A 1 83 ? -0.814 -0.562 -10.208 1.00 95.94 83 ALA A C 1
ATOM 629 O O . ALA A 1 83 ? -1.679 -0.247 -9.386 1.00 95.94 83 ALA A O 1
ATOM 630 N N . SER A 1 84 ? -1.024 -1.430 -11.192 1.00 95.31 84 SER A N 1
ATOM 631 C CA . SER A 1 84 ? -2.272 -2.154 -11.405 1.00 95.31 84 SER A CA 1
ATOM 632 C C . SER A 1 84 ? -1.972 -3.643 -11.403 1.00 95.31 84 SER A C 1
ATOM 634 O O . SER A 1 84 ? -1.223 -4.137 -12.246 1.00 95.31 84 SER A O 1
ATOM 636 N N . VAL A 1 85 ? -2.568 -4.365 -10.464 1.00 95.38 85 VAL A N 1
ATOM 637 C CA . VAL A 1 85 ? -2.498 -5.829 -10.388 1.00 95.38 85 VAL A CA 1
ATOM 638 C C . VAL A 1 85 ? -3.887 -6.411 -10.623 1.00 95.38 85 VAL A C 1
ATOM 640 O O . VAL A 1 85 ? -4.885 -5.839 -10.190 1.00 95.38 85 VAL A O 1
ATOM 643 N N . ARG A 1 86 ? -3.981 -7.528 -11.348 1.00 93.62 86 ARG A N 1
ATOM 644 C CA . ARG A 1 86 ? -5.275 -8.077 -11.799 1.00 93.62 86 ARG A CA 1
ATOM 645 C C . ARG A 1 86 ? -5.783 -9.206 -10.909 1.00 93.62 86 ARG A C 1
ATOM 647 O O . ARG A 1 86 ? -6.935 -9.616 -11.026 1.00 93.62 86 ARG A O 1
ATOM 654 N N . SER A 1 87 ? -4.919 -9.721 -10.043 1.00 95.19 87 SER A N 1
ATOM 655 C CA . SER A 1 87 ? -5.205 -10.832 -9.149 1.00 95.19 87 SER A CA 1
ATOM 656 C C . SER A 1 87 ? -4.344 -10.759 -7.888 1.00 95.19 87 SER A C 1
ATOM 658 O O . SER A 1 87 ? -3.329 -10.058 -7.837 1.00 95.19 87 SER A O 1
ATOM 660 N N . GLN A 1 88 ? -4.730 -11.519 -6.861 1.00 95.06 88 GLN A N 1
ATOM 661 C CA . GLN A 1 88 ? -3.903 -11.663 -5.662 1.00 95.06 88 GLN A CA 1
ATOM 662 C C . GLN A 1 88 ? -2.556 -12.335 -5.958 1.00 95.06 88 GLN A C 1
ATOM 664 O O . GLN A 1 88 ? -1.580 -12.026 -5.279 1.00 95.06 88 GLN A O 1
ATOM 669 N N . ASP A 1 89 ? -2.479 -13.202 -6.971 1.00 96.81 89 ASP A N 1
ATOM 670 C CA . ASP A 1 89 ? -1.220 -13.831 -7.379 1.00 96.81 89 ASP A CA 1
ATOM 671 C C . ASP A 1 89 ? -0.286 -12.826 -8.063 1.00 96.81 89 ASP A C 1
ATOM 673 O O . ASP A 1 89 ? 0.895 -12.770 -7.720 1.00 96.81 89 ASP A O 1
ATOM 677 N N . ASP A 1 90 ? -0.809 -11.950 -8.927 1.00 96.06 90 ASP A N 1
ATOM 678 C CA . ASP A 1 90 ? -0.021 -10.849 -9.503 1.00 96.06 90 ASP A CA 1
ATOM 679 C C . ASP A 1 90 ? 0.489 -9.909 -8.405 1.00 96.06 90 ASP A C 1
ATOM 681 O O . ASP A 1 90 ? 1.652 -9.507 -8.401 1.00 96.06 90 ASP A O 1
ATOM 685 N N . CYS A 1 91 ? -0.374 -9.593 -7.433 1.00 97.12 91 CYS A N 1
ATOM 686 C CA . CYS A 1 91 ? -0.004 -8.792 -6.271 1.00 97.12 91 CYS A CA 1
ATOM 687 C C . CYS A 1 91 ? 1.106 -9.467 -5.462 1.00 97.12 91 CYS A C 1
ATOM 689 O O . CYS A 1 91 ? 2.112 -8.837 -5.152 1.00 97.12 91 CYS A O 1
ATOM 691 N N . ARG A 1 92 ? 0.971 -10.766 -5.176 1.00 97.94 92 ARG A N 1
ATOM 692 C CA . ARG A 1 92 ? 1.983 -11.560 -4.472 1.00 97.94 92 ARG A CA 1
ATOM 693 C C . ARG A 1 92 ? 3.337 -11.502 -5.174 1.00 97.94 92 ARG A C 1
ATOM 695 O O . ARG A 1 92 ? 4.343 -11.246 -4.515 1.00 97.94 92 ARG A O 1
ATOM 702 N N . LEU A 1 93 ? 3.362 -11.739 -6.486 1.00 97.62 93 LEU A N 1
ATOM 703 C CA . LEU A 1 93 ? 4.588 -11.717 -7.287 1.00 97.62 93 LEU A CA 1
ATOM 704 C C . LEU A 1 93 ? 5.246 -10.335 -7.263 1.00 97.62 93 LEU A C 1
ATOM 706 O O . LEU A 1 93 ? 6.443 -10.240 -6.998 1.00 97.62 93 LEU A O 1
ATOM 710 N N . LEU A 1 94 ? 4.460 -9.273 -7.458 1.00 97.56 94 LEU A N 1
ATOM 711 C CA . LEU A 1 94 ? 4.952 -7.899 -7.405 1.00 97.56 94 LEU A CA 1
ATOM 712 C C . LEU A 1 94 ? 5.539 -7.556 -6.029 1.00 97.56 94 LEU A C 1
ATOM 714 O O . LEU A 1 94 ? 6.645 -7.030 -5.946 1.00 97.56 94 LEU A O 1
ATOM 718 N N . LEU A 1 95 ? 4.835 -7.874 -4.940 1.00 97.81 95 LEU A N 1
ATOM 719 C CA . LEU A 1 95 ? 5.309 -7.568 -3.587 1.00 97.81 95 LEU A CA 1
ATOM 720 C C . LEU A 1 95 ? 6.595 -8.326 -3.237 1.00 97.81 95 LEU A C 1
ATOM 722 O O . LEU A 1 95 ? 7.480 -7.762 -2.594 1.00 97.81 95 LEU A O 1
ATOM 726 N N . HIS A 1 96 ? 6.734 -9.570 -3.696 1.00 98.19 96 HIS A N 1
ATOM 727 C CA . HIS A 1 96 ? 7.991 -10.303 -3.569 1.00 98.19 96 HIS A CA 1
ATOM 728 C C . HIS A 1 96 ? 9.127 -9.669 -4.370 1.00 98.19 96 HIS A C 1
ATOM 730 O O . HIS A 1 96 ? 10.225 -9.530 -3.833 1.00 98.19 96 HIS A O 1
ATOM 736 N N . ALA A 1 97 ? 8.871 -9.250 -5.613 1.00 97.56 97 ALA A N 1
ATOM 737 C CA . ALA A 1 97 ? 9.866 -8.557 -6.431 1.00 97.56 97 ALA A CA 1
ATOM 738 C C . ALA A 1 97 ? 10.329 -7.245 -5.772 1.00 97.56 97 ALA A C 1
ATOM 740 O O . ALA A 1 97 ? 11.514 -6.935 -5.770 1.00 97.56 97 ALA A O 1
ATOM 741 N N . LEU A 1 98 ? 9.419 -6.546 -5.087 1.00 97.25 98 LEU A N 1
ATOM 742 C CA . LEU A 1 98 ? 9.712 -5.338 -4.310 1.00 97.25 98 LEU A CA 1
ATOM 743 C C . LEU A 1 98 ? 10.441 -5.597 -2.976 1.00 97.25 98 LEU A C 1
ATOM 745 O O . LEU A 1 98 ? 10.641 -4.661 -2.194 1.00 97.25 98 LEU A O 1
ATOM 749 N N . GLY A 1 99 ? 10.840 -6.842 -2.702 1.00 95.88 99 GLY A N 1
ATOM 750 C CA . GLY A 1 99 ? 11.689 -7.213 -1.571 1.00 95.88 99 GLY A CA 1
ATOM 751 C C . GLY A 1 99 ? 10.949 -7.638 -0.300 1.00 95.88 99 GLY A C 1
ATOM 752 O O . GLY A 1 99 ? 11.579 -7.765 0.751 1.00 95.88 99 GLY A O 1
ATOM 753 N N . LEU A 1 100 ? 9.631 -7.872 -0.348 1.00 96.38 100 LEU A N 1
ATOM 754 C CA . LEU A 1 100 ? 8.886 -8.320 0.834 1.00 96.38 100 LEU A CA 1
ATOM 755 C C . LEU A 1 100 ? 9.049 -9.828 1.042 1.00 96.38 100 LEU A C 1
ATOM 757 O O . LEU A 1 100 ? 8.930 -10.639 0.119 1.00 96.38 100 LEU A O 1
ATOM 761 N N . ASN A 1 101 ? 9.259 -10.222 2.300 1.00 95.12 101 ASN A N 1
ATOM 762 C CA . ASN A 1 101 ? 9.240 -11.629 2.689 1.00 95.12 101 ASN A CA 1
ATOM 763 C C . ASN A 1 101 ? 7.803 -12.191 2.691 1.00 95.12 101 ASN A C 1
ATOM 765 O O . ASN A 1 101 ? 6.824 -11.450 2.794 1.00 95.12 101 ASN A O 1
ATOM 769 N N . SER A 1 102 ? 7.669 -13.518 2.637 1.00 95.62 102 SER A N 1
ATOM 770 C CA . SER A 1 102 ? 6.364 -14.194 2.550 1.00 95.62 102 SER A CA 1
ATOM 771 C C . SER A 1 102 ? 5.423 -13.912 3.719 1.00 95.62 102 SER A C 1
ATOM 773 O O . SER A 1 102 ? 4.212 -13.904 3.518 1.00 95.62 102 SER A O 1
ATOM 775 N N . GLY A 1 103 ? 5.949 -13.650 4.920 1.00 95.50 103 GLY A N 1
ATOM 776 C CA . GLY A 1 103 ? 5.134 -13.285 6.080 1.00 95.50 103 GLY A CA 1
ATOM 777 C C . GLY A 1 103 ? 4.417 -11.952 5.874 1.00 95.50 103 GLY A C 1
ATOM 778 O O . GLY A 1 103 ? 3.202 -11.865 6.055 1.00 95.50 103 GLY A O 1
ATOM 779 N N . LEU A 1 104 ? 5.143 -10.934 5.405 1.00 96.12 104 LEU A N 1
ATOM 780 C CA . LEU A 1 104 ? 4.573 -9.620 5.102 1.00 96.12 104 LEU A CA 1
ATOM 781 C C . LEU A 1 104 ? 3.623 -9.668 3.903 1.00 96.12 104 LEU A C 1
ATOM 783 O O . LEU A 1 104 ? 2.534 -9.105 3.975 1.00 96.12 104 LEU A O 1
ATOM 787 N N . VAL A 1 105 ? 3.982 -10.388 2.834 1.00 97.44 105 VAL A N 1
ATOM 788 C CA . VAL A 1 105 ? 3.094 -10.551 1.669 1.00 97.44 105 VAL A CA 1
ATOM 789 C C . VAL A 1 105 ? 1.778 -11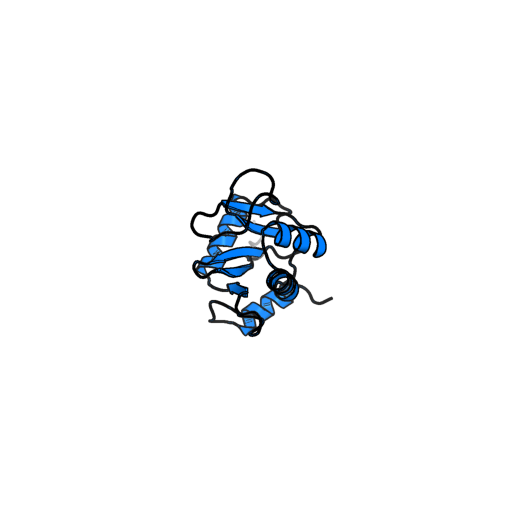.218 2.070 1.00 97.44 105 VAL A C 1
ATOM 791 O O . VAL A 1 105 ? 0.706 -10.738 1.707 1.00 97.44 105 VAL A O 1
ATOM 794 N N . ASN A 1 106 ? 1.831 -12.283 2.873 1.00 96.19 106 ASN A N 1
ATOM 795 C CA . ASN A 1 106 ? 0.624 -12.929 3.388 1.00 96.19 106 ASN A CA 1
ATOM 796 C C . ASN A 1 106 ? -0.185 -11.992 4.289 1.00 96.19 106 ASN A C 1
ATOM 798 O O . ASN A 1 106 ? -1.408 -11.971 4.186 1.00 96.19 106 ASN A O 1
ATOM 802 N N . SER A 1 107 ? 0.485 -11.198 5.128 1.00 96.38 107 SER A N 1
ATOM 803 C CA . SER A 1 107 ? -0.179 -10.230 6.006 1.00 96.38 107 SER A CA 1
ATOM 804 C C . SER A 1 107 ? -0.947 -9.182 5.203 1.00 96.38 107 SER A C 1
ATOM 806 O O . SER A 1 107 ? -2.108 -8.926 5.509 1.00 96.38 107 SER A O 1
ATOM 808 N N . VAL A 1 108 ? -0.349 -8.642 4.140 1.00 97.00 108 VAL A N 1
ATOM 809 C CA . VAL A 1 108 ? -1.007 -7.692 3.234 1.00 97.00 108 VAL A CA 1
ATOM 810 C C . VAL A 1 108 ? -2.222 -8.334 2.560 1.00 97.00 108 VAL A C 1
ATOM 812 O O . VAL A 1 108 ? -3.325 -7.802 2.640 1.00 97.00 108 VAL A O 1
ATOM 815 N N . LEU A 1 109 ? -2.057 -9.503 1.936 1.00 96.25 109 LEU A N 1
ATOM 816 C CA . LEU A 1 109 ? -3.147 -10.151 1.194 1.00 96.25 109 LEU A CA 1
ATOM 817 C C . LEU A 1 109 ? -4.314 -10.587 2.091 1.00 96.25 109 LEU A C 1
ATOM 819 O O . LEU A 1 109 ? -5.458 -10.601 1.639 1.00 96.25 109 LEU A O 1
ATOM 823 N N . LEU A 1 110 ? -4.034 -10.937 3.348 1.00 95.12 110 LEU A N 1
ATOM 824 C CA . LEU A 1 110 ? -5.048 -11.344 4.318 1.00 95.12 110 LEU A CA 1
ATOM 825 C C . LEU A 1 110 ? -5.792 -10.150 4.929 1.00 95.12 110 LEU A C 1
ATOM 827 O O . LEU A 1 110 ? -6.997 -10.237 5.157 1.00 95.12 110 LEU A O 1
ATOM 831 N N . ASN A 1 111 ? -5.083 -9.053 5.207 1.00 95.50 111 ASN A N 1
ATOM 832 C CA . ASN A 1 111 ? -5.592 -7.962 6.041 1.00 95.50 111 ASN A CA 1
ATOM 833 C C . ASN A 1 111 ? -5.918 -6.675 5.271 1.00 95.50 111 ASN A C 1
ATOM 835 O O . ASN A 1 111 ? -6.431 -5.738 5.877 1.00 95.50 111 ASN A O 1
ATOM 839 N N . CYS A 1 112 ? -5.676 -6.623 3.959 1.00 96.31 112 CYS A N 1
ATOM 840 C CA . CYS A 1 112 ? -6.085 -5.516 3.093 1.00 96.31 112 CYS A CA 1
ATOM 841 C C . CYS A 1 112 ? -7.293 -5.925 2.228 1.00 96.31 112 CYS A C 1
ATOM 843 O O . CYS A 1 112 ? -7.112 -6.408 1.104 1.00 96.31 112 CYS A O 1
ATOM 845 N N . PRO A 1 113 ? -8.542 -5.753 2.710 1.00 94.38 113 PRO A N 1
ATOM 846 C CA . PRO A 1 113 ? -9.733 -6.066 1.933 1.00 94.38 113 PRO A CA 1
ATOM 847 C C . PRO A 1 113 ? -9.717 -5.427 0.547 1.00 94.38 113 PRO A C 1
ATOM 849 O O . PRO A 1 113 ? -9.464 -4.233 0.392 1.00 94.38 113 PRO A O 1
ATOM 852 N N . GLY A 1 114 ? -10.019 -6.233 -0.470 1.00 92.81 114 GLY A N 1
ATOM 853 C CA . GLY A 1 114 ? -10.165 -5.749 -1.842 1.00 92.81 114 GLY A CA 1
ATOM 854 C C . GLY A 1 114 ? -8.860 -5.363 -2.530 1.00 92.81 114 GLY A C 1
ATOM 855 O O . GLY A 1 114 ? -8.933 -4.819 -3.633 1.00 92.81 114 GLY A O 1
ATOM 856 N N . ILE A 1 115 ? -7.704 -5.661 -1.922 1.00 93.50 115 ILE A N 1
ATOM 857 C CA . ILE A 1 115 ? -6.411 -5.544 -2.594 1.00 93.50 115 ILE A CA 1
ATOM 858 C C . ILE A 1 115 ? -6.408 -6.363 -3.889 1.00 93.50 115 ILE A C 1
ATOM 860 O O . ILE A 1 115 ? -7.023 -7.431 -3.968 1.00 93.50 115 ILE A O 1
ATOM 864 N N . ALA A 1 116 ? -5.725 -5.836 -4.905 1.00 87.06 116 ALA A N 1
ATOM 865 C CA . ALA A 1 116 ? -5.760 -6.340 -6.274 1.00 87.06 116 ALA A CA 1
ATOM 866 C C . ALA A 1 116 ? -7.156 -6.354 -6.911 1.00 87.06 116 ALA A C 1
ATOM 868 O O . ALA A 1 116 ? -7.485 -7.213 -7.728 1.00 87.06 116 ALA A O 1
ATOM 869 N N . GLY A 1 117 ? -7.990 -5.396 -6.514 1.00 87.25 117 GLY A N 1
ATOM 870 C CA . GLY A 1 117 ? -9.356 -5.278 -6.985 1.00 87.25 117 GLY A CA 1
ATOM 871 C C . GLY A 1 117 ? -9.907 -3.882 -6.749 1.00 87.25 117 GLY A C 1
ATOM 872 O O . GLY A 1 117 ? -9.376 -2.907 -7.265 1.00 87.25 117 GLY A O 1
ATOM 873 N N . LYS A 1 118 ? -11.006 -3.807 -5.995 1.00 86.31 118 LYS A N 1
ATOM 874 C CA . LYS A 1 118 ? -11.851 -2.608 -5.878 1.00 86.31 118 LYS A CA 1
ATOM 875 C C . LYS A 1 118 ? -11.329 -1.538 -4.920 1.00 86.31 118 LYS A C 1
ATOM 877 O O . LYS A 1 118 ? -11.903 -0.457 -4.879 1.00 86.31 118 LYS A O 1
ATOM 882 N N . VAL A 1 119 ? -10.330 -1.859 -4.103 1.00 93.44 119 VAL A N 1
ATOM 883 C CA . VAL A 1 119 ? -9.781 -0.928 -3.116 1.00 93.44 119 VAL A CA 1
ATOM 884 C C . VAL A 1 119 ? -8.332 -0.662 -3.467 1.00 93.44 119 VAL A C 1
ATOM 886 O O . VAL A 1 119 ? -7.526 -1.592 -3.531 1.00 93.44 119 VAL A O 1
ATOM 889 N N . THR A 1 120 ? -8.011 0.611 -3.655 1.00 96.44 120 THR A N 1
ATOM 890 C CA . THR A 1 120 ? -6.636 1.055 -3.832 1.00 96.44 120 THR A CA 1
ATOM 891 C C . THR A 1 120 ? -5.943 1.122 -2.478 1.00 96.44 120 THR A C 1
ATOM 893 O O . THR A 1 120 ? -6.454 1.717 -1.527 1.00 96.44 120 THR A O 1
ATOM 896 N N . TRP A 1 121 ? -4.756 0.524 -2.399 1.00 97.88 121 TRP A N 1
ATOM 897 C CA . TRP A 1 121 ? -3.919 0.530 -1.202 1.00 97.88 121 TRP A CA 1
ATOM 898 C C . TRP A 1 121 ? -2.566 1.176 -1.480 1.00 97.88 121 TRP A C 1
ATOM 900 O O . TRP A 1 121 ? -1.936 0.898 -2.497 1.00 97.88 121 TRP A O 1
ATOM 910 N N . ALA A 1 122 ? -2.095 2.005 -0.555 1.00 97.88 122 ALA A N 1
ATOM 911 C CA . ALA A 1 122 ? -0.717 2.468 -0.537 1.00 97.88 122 ALA A CA 1
ATOM 912 C C . ALA A 1 122 ? 0.142 1.553 0.342 1.00 97.88 122 ALA A C 1
ATOM 914 O O . ALA A 1 122 ? -0.284 1.205 1.442 1.00 97.88 122 ALA A O 1
ATOM 915 N N . LEU A 1 123 ? 1.339 1.181 -0.121 1.00 98.25 123 LEU A N 1
ATOM 916 C CA . LEU A 1 123 ? 2.290 0.332 0.602 1.00 98.25 123 LEU A CA 1
ATOM 917 C C . LEU A 1 123 ? 3.666 0.997 0.676 1.00 98.25 123 LEU A C 1
ATOM 919 O O . LEU A 1 123 ? 4.220 1.436 -0.336 1.00 98.25 123 LEU A O 1
ATOM 923 N N . TYR A 1 124 ? 4.217 1.064 1.884 1.00 97.75 124 TYR A N 1
ATOM 924 C CA . TYR A 1 124 ? 5.480 1.742 2.166 1.00 97.75 124 TYR A CA 1
ATOM 925 C C . TYR A 1 124 ? 6.097 1.248 3.472 1.00 97.75 124 TYR A C 1
ATOM 927 O O . TYR A 1 124 ? 5.398 0.730 4.340 1.00 97.75 124 TYR A O 1
ATOM 935 N N . PHE A 1 125 ? 7.403 1.441 3.642 1.00 96.44 125 PHE A N 1
ATOM 936 C CA . PHE A 1 125 ? 8.021 1.311 4.958 1.00 96.44 125 PHE A CA 1
ATOM 937 C C . PHE A 1 125 ? 7.963 2.639 5.706 1.00 96.44 125 PHE A C 1
ATOM 939 O O . PHE A 1 125 ? 8.076 3.714 5.114 1.00 96.44 125 PHE A O 1
ATOM 946 N N . GLU A 1 126 ? 7.825 2.577 7.025 1.00 93.38 126 GLU A N 1
ATOM 947 C CA . GLU A 1 126 ? 8.143 3.703 7.900 1.00 93.38 126 GLU A CA 1
ATOM 948 C C . GLU A 1 126 ? 9.604 3.655 8.383 1.00 93.38 126 GLU A C 1
ATOM 950 O O . GLU A 1 126 ? 10.346 2.711 8.102 1.00 93.38 126 GLU A O 1
ATOM 955 N N . ARG A 1 127 ? 10.030 4.673 9.143 1.00 88.31 127 ARG A N 1
ATOM 956 C CA . ARG A 1 127 ? 11.428 4.855 9.580 1.00 88.31 127 ARG A CA 1
ATOM 957 C C . ARG A 1 127 ? 11.995 3.646 10.332 1.00 88.31 127 ARG A C 1
ATOM 959 O O . ARG A 1 127 ? 13.199 3.408 10.287 1.00 88.31 127 ARG A O 1
ATOM 966 N N . HIS A 1 128 ? 11.143 2.910 11.040 1.00 88.81 128 HIS A N 1
ATOM 967 C CA . HIS A 1 128 ? 11.535 1.761 11.855 1.00 88.81 128 HIS A CA 1
ATOM 968 C C . HIS A 1 128 ? 11.460 0.422 11.110 1.00 88.81 128 HIS A C 1
ATOM 970 O O . HIS A 1 128 ? 11.701 -0.619 11.713 1.00 88.81 128 HIS A O 1
ATOM 976 N N . GLY A 1 129 ? 11.163 0.436 9.806 1.00 90.69 129 GLY A N 1
ATOM 977 C CA . GLY A 1 129 ? 11.133 -0.768 8.977 1.00 90.69 129 GLY A CA 1
ATOM 978 C C . GLY A 1 129 ? 9.847 -1.588 9.091 1.00 90.69 129 GLY A C 1
ATOM 979 O O . GLY A 1 129 ? 9.801 -2.696 8.563 1.00 90.69 129 GLY A O 1
ATOM 980 N N . HIS A 1 130 ? 8.794 -1.066 9.732 1.00 95.06 130 HIS A N 1
ATOM 981 C CA . HIS A 1 130 ? 7.466 -1.669 9.627 1.00 95.06 130 HIS A CA 1
ATOM 982 C C . HIS A 1 130 ? 6.867 -1.361 8.254 1.00 95.06 130 HIS A C 1
ATOM 984 O O . HIS A 1 130 ? 6.939 -0.225 7.774 1.00 95.06 130 HIS A O 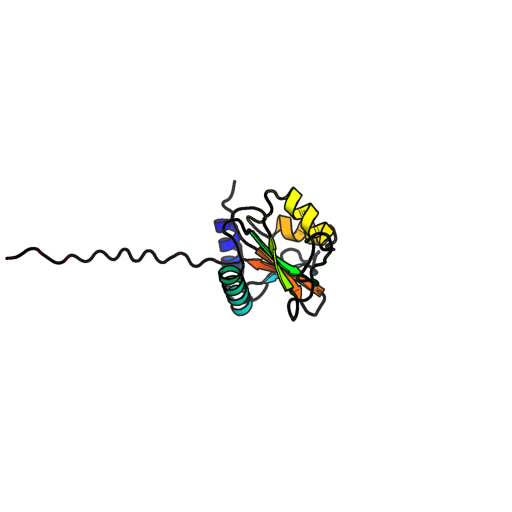1
ATOM 990 N N . LEU A 1 131 ? 6.285 -2.380 7.631 1.00 97.69 131 LEU A N 1
ATOM 991 C CA . LEU A 1 131 ? 5.468 -2.226 6.440 1.00 97.69 131 LEU A CA 1
ATOM 992 C C . LEU A 1 131 ? 4.120 -1.646 6.855 1.00 97.69 131 LEU A C 1
ATOM 994 O O . LEU A 1 131 ? 3.431 -2.200 7.714 1.00 97.69 131 LEU A O 1
ATOM 998 N N . VAL A 1 132 ? 3.733 -0.560 6.207 1.00 97.81 132 VAL A N 1
ATOM 999 C CA . VAL A 1 132 ? 2.468 0.120 6.437 1.00 97.81 132 VAL A CA 1
ATOM 1000 C C . VAL A 1 132 ? 1.621 0.023 5.177 1.00 97.81 132 VAL A C 1
ATOM 1002 O O . VAL A 1 132 ? 2.101 0.272 4.068 1.00 97.81 132 VAL A O 1
ATOM 1005 N N . ALA A 1 133 ? 0.359 -0.348 5.363 1.00 98.00 133 ALA A N 1
ATOM 1006 C CA . ALA A 1 133 ? -0.678 -0.273 4.352 1.00 98.00 133 ALA A CA 1
ATOM 1007 C C . ALA A 1 133 ? -1.674 0.829 4.707 1.00 98.00 133 ALA A C 1
ATOM 1009 O O . ALA A 1 133 ? -2.214 0.844 5.810 1.00 98.00 133 ALA A O 1
ATOM 1010 N N . THR A 1 134 ? -1.967 1.719 3.766 1.00 9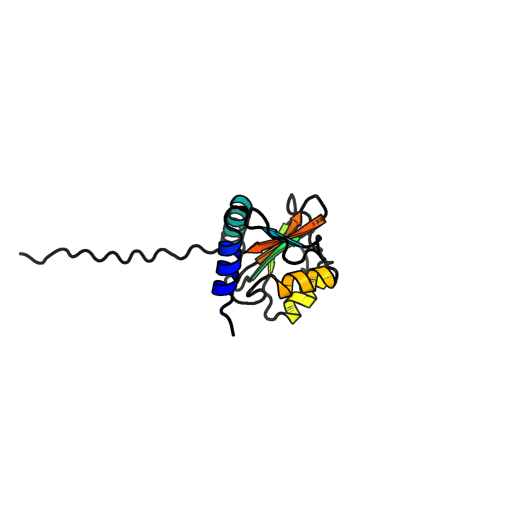7.88 134 THR A N 1
ATOM 1011 C CA . THR A 1 134 ? -2.970 2.773 3.965 1.00 97.88 134 THR A CA 1
ATOM 1012 C C . THR A 1 134 ? -4.032 2.666 2.879 1.00 97.88 134 THR A C 1
ATOM 1014 O O . THR A 1 134 ? -3.677 2.685 1.697 1.00 97.88 134 THR A O 1
ATOM 1017 N N . PRO A 1 135 ? -5.324 2.534 3.225 1.00 96.94 135 PRO A N 1
ATOM 1018 C CA . PRO A 1 135 ? -6.375 2.517 2.219 1.00 96.94 135 PRO A CA 1
ATOM 1019 C C . PRO A 1 135 ? -6.503 3.908 1.591 1.00 96.94 135 PRO A C 1
ATOM 1021 O O . PRO A 1 135 ? -6.525 4.923 2.289 1.00 96.94 135 PRO A O 1
ATOM 1024 N N . VAL A 1 136 ? -6.616 3.967 0.267 1.00 95.38 136 VAL A N 1
ATOM 1025 C CA . VAL A 1 136 ? -6.851 5.221 -0.453 1.00 95.38 136 VAL A CA 1
ATOM 1026 C C . VAL A 1 136 ? -8.357 5.445 -0.530 1.00 95.38 136 VAL A C 1
ATOM 1028 O O . VAL A 1 136 ? -9.045 4.901 -1.390 1.00 95.38 136 VAL A O 1
ATOM 1031 N N . LEU A 1 137 ? -8.889 6.221 0.413 1.00 88.56 137 LEU A N 1
ATOM 1032 C CA . LEU A 1 137 ? -10.321 6.492 0.486 1.00 88.56 137 LEU A CA 1
ATOM 1033 C C . LEU A 1 137 ? -10.711 7.549 -0.550 1.00 88.56 137 LEU A C 1
ATOM 1035 O O . LEU A 1 137 ? -10.318 8.716 -0.466 1.00 88.56 137 LEU A O 1
ATOM 1039 N N . HIS A 1 138 ? -11.525 7.150 -1.519 1.00 78.44 138 HIS A N 1
ATOM 1040 C CA . HIS A 1 138 ? -12.242 8.096 -2.360 1.00 78.44 138 HIS A CA 1
ATOM 1041 C C . HIS A 1 138 ? -13.419 8.619 -1.540 1.00 78.44 138 HIS A C 1
ATOM 1043 O O . HIS A 1 138 ? -14.204 7.825 -1.025 1.00 78.44 138 HIS A O 1
ATOM 1049 N N . GLN A 1 139 ? -13.539 9.938 -1.377 1.00 62.72 139 GLN A N 1
ATOM 1050 C CA . GLN A 1 139 ? -14.795 10.467 -0.858 1.00 62.72 139 GLN A CA 1
ATOM 1051 C C . GLN A 1 139 ? -15.893 10.048 -1.831 1.00 62.72 139 GLN A C 1
ATOM 1053 O O . GLN A 1 139 ? -15.749 10.264 -3.038 1.00 62.72 139 GLN A O 1
ATOM 1058 N N . GLU A 1 140 ? -16.962 9.441 -1.314 1.00 50.75 140 GLU A N 1
ATOM 1059 C CA . GLU A 1 140 ? -18.211 9.383 -2.059 1.00 50.75 140 GLU A CA 1
ATOM 1060 C C . GLU A 1 140 ? -18.505 10.820 -2.490 1.00 50.75 140 GLU A C 1
ATOM 1062 O O . GLU A 1 140 ? -18.470 11.742 -1.671 1.00 50.75 140 GLU A O 1
ATOM 1067 N N . GLN A 1 141 ? -18.693 11.036 -3.793 1.00 38.78 141 GLN A N 1
ATOM 1068 C CA . GLN A 1 141 ? -19.311 12.270 -4.241 1.00 38.78 141 GLN A CA 1
ATOM 1069 C C . GLN A 1 141 ? -20.655 12.315 -3.532 1.00 38.78 141 GLN A C 1
ATOM 1071 O O . GLN A 1 141 ? -21.540 11.520 -3.849 1.00 38.78 141 GLN A O 1
ATOM 1076 N N . ASP A 1 142 ? -20.758 13.201 -2.544 1.00 35.25 142 ASP A N 1
ATOM 1077 C CA . ASP A 1 142 ? -22.016 13.574 -1.933 1.00 35.25 142 ASP A CA 1
ATOM 1078 C C . ASP A 1 142 ? -22.922 13.956 -3.102 1.00 35.25 142 ASP A C 1
ATOM 1080 O O . ASP A 1 142 ? -22.708 14.959 -3.793 1.00 35.25 142 ASP A O 1
ATOM 1084 N N . SER A 1 143 ? -23.821 13.038 -3.450 1.00 40.81 143 SER A N 1
ATOM 1085 C CA . SER A 1 143 ? -24.774 13.235 -4.523 1.00 40.81 143 SER A CA 1
ATOM 1086 C C . SER A 1 143 ? -25.745 14.256 -3.974 1.00 40.81 143 SER A C 1
ATOM 1088 O O . SER A 1 143 ? -26.726 13.909 -3.325 1.00 40.81 143 SER A O 1
ATOM 1090 N N . GLY A 1 144 ? -25.414 15.528 -4.182 1.00 41.94 144 GLY A N 1
ATOM 1091 C CA . GLY A 1 144 ? -26.287 16.661 -3.944 1.00 41.94 144 GLY A CA 1
ATOM 1092 C C . GLY A 1 144 ? -27.468 16.611 -4.904 1.00 41.94 144 GLY A C 1
ATOM 1093 O O . GLY A 1 144 ? -27.590 17.458 -5.781 1.00 41.94 144 GLY A O 1
ATOM 1094 N N . ASP A 1 145 ? -28.339 15.620 -4.739 1.00 43.88 145 ASP A N 1
ATOM 1095 C CA . ASP A 1 145 ? -29.712 15.678 -5.204 1.00 43.88 145 ASP A CA 1
ATOM 1096 C C . ASP A 1 145 ? -30.536 16.326 -4.088 1.00 43.88 145 ASP A C 1
ATOM 1098 O O . ASP A 1 145 ? -31.185 15.678 -3.270 1.00 43.88 145 ASP A O 1
ATOM 1102 N N . THR A 1 146 ? -30.434 17.652 -3.995 1.00 42.44 146 THR A N 1
ATOM 1103 C CA . THR A 1 146 ? -31.467 18.446 -3.332 1.00 42.44 146 THR A CA 1
ATOM 1104 C C . THR A 1 146 ? -32.351 19.026 -4.420 1.00 42.44 146 THR A C 1
ATOM 1106 O O . THR A 1 146 ? -32.115 20.111 -4.948 1.00 42.44 146 THR A O 1
ATOM 1109 N N . THR A 1 147 ? -33.399 18.275 -4.741 1.00 49.28 147 THR A N 1
ATOM 1110 C CA . THR A 1 147 ? -34.612 18.803 -5.357 1.00 49.28 147 THR A CA 1
ATOM 1111 C C . THR A 1 147 ? -35.141 19.967 -4.514 1.00 49.28 147 THR A C 1
ATOM 1113 O O . THR A 1 147 ? -35.558 19.765 -3.376 1.00 49.28 147 THR A O 1
ATOM 1116 N N . LEU A 1 148 ? -35.210 21.171 -5.088 1.00 44.84 148 LEU A N 1
ATOM 1117 C CA . LEU A 1 148 ? -36.186 22.181 -4.682 1.00 44.84 148 LEU A CA 1
ATOM 1118 C C . LEU A 1 148 ? -36.855 22.783 -5.919 1.00 44.84 148 LEU A C 1
ATOM 1120 O O . LEU A 1 148 ? -36.222 23.359 -6.801 1.00 44.84 148 LEU A O 1
ATOM 1124 N N . GLN A 1 149 ? -38.173 22.599 -5.942 1.00 48.78 149 GLN A N 1
ATOM 1125 C CA . GLN A 1 149 ? -39.137 23.196 -6.849 1.00 48.78 149 GLN A CA 1
ATOM 1126 C C . GLN A 1 149 ? -38.959 24.718 -6.933 1.00 48.78 149 GLN A C 1
ATOM 1128 O O . GLN A 1 149 ? -38.916 25.397 -5.909 1.00 48.78 149 GLN A O 1
ATOM 1133 N N . ALA A 1 150 ? -39.005 25.259 -8.149 1.00 43.12 150 ALA A N 1
ATOM 1134 C CA . ALA A 1 150 ? -39.506 26.605 -8.385 1.00 43.12 150 ALA A CA 1
ATOM 1135 C C . ALA A 1 150 ? -40.705 26.504 -9.334 1.00 43.12 150 ALA A C 1
ATOM 1137 O O . ALA A 1 150 ? -40.644 25.934 -10.421 1.00 43.12 150 ALA A O 1
ATOM 1138 N N . THR A 1 151 ? -41.819 26.995 -8.819 1.00 53.94 151 THR A N 1
ATOM 1139 C CA . THR A 1 151 ? -43.185 26.966 -9.322 1.00 53.94 151 THR A CA 1
ATOM 1140 C C . THR A 1 151 ? -43.372 27.659 -10.669 1.00 53.94 151 THR A C 1
ATOM 1142 O O . THR A 1 151 ? -42.809 28.721 -10.922 1.00 53.94 151 THR A O 1
ATOM 1145 N N . ALA A 1 152 ? -44.274 27.101 -11.477 1.00 45.44 152 ALA A N 1
ATOM 1146 C CA . ALA A 1 152 ? -44.932 27.802 -12.570 1.00 45.44 152 ALA A CA 1
ATOM 1147 C C . ALA A 1 152 ? -45.720 29.021 -12.057 1.00 45.44 152 ALA A C 1
ATOM 1149 O O . ALA A 1 152 ? -46.407 28.910 -11.040 1.00 45.44 152 ALA A O 1
ATOM 1150 N N . SER A 1 153 ? -45.620 30.141 -12.780 1.00 49.25 153 SER A N 1
ATOM 1151 C CA . SER A 1 153 ? -46.604 31.225 -13.016 1.00 49.25 153 SER A CA 1
ATOM 1152 C C . SER A 1 153 ? -45.811 32.393 -13.623 1.00 49.25 153 SER A C 1
ATOM 1154 O O . SER A 1 153 ? -44.927 32.942 -12.973 1.00 49.25 153 SER A O 1
ATOM 1156 N N . THR A 1 154 ? -45.989 32.764 -14.887 1.00 50.34 154 THR A N 1
ATOM 1157 C CA . THR A 1 154 ? -47.132 33.531 -15.411 1.00 50.34 154 THR A CA 1
ATOM 1158 C C . THR A 1 154 ? -47.172 33.395 -16.928 1.00 50.34 154 THR A C 1
ATOM 1160 O O . THR A 1 154 ? -46.071 33.382 -17.526 1.00 50.34 154 THR A O 1
#